Protein AF-A0AAW2DCY4-F1 (afdb_monomer)

Radius of gyration: 12.54 Å; Cα contacts (8 Å, |Δi|>4): 41; chains: 1; bounding box: 33×19×32 Å

InterPro domains:
  IPR007330 MIT domain [PF04212] (8-55)
  IPR036181 MIT domain superfamily [SSF116846] (2-55)

Organism: NCBI:txid425828

Mean predicted aligned error: 7.15 Å

Nearest PDB structures (foldseek):
  4niq-assembly2_B  TM=9.517E-01  e=1.537E-02  Saccharomyces cerevisiae S288C
  5fvk-assembly2_B  TM=9.197E-01  e=1.746E-02  Saccharomyces cerevisiae
  5fvl-assembly2_B  TM=9.215E-01  e=2.561E-02  Saccharomyces cerevisiae
  4a5x-assembly2_B  TM=9.460E-01  e=1.255E+00  Homo sapiens
  4zey-assembly1_A  TM=9.016E-01  e=2.090E+00  Homo sapiens

Foldseek 3Di:
DPPVLVVVLVVLVVVLVVCVVVVNVVVSVVSNVSSVVSLVVVLVPDPDVVVNVVSD

Sequence (56 aa):
MYSNFKEHAIEYVKQVVQEDDVGNYSNAFPLYMNALEYFRAHLKYEKNPKNKEAIT

Structure (mmCIF, N/CA/C/O backbone):
data_AF-A0AAW2DCY4-F1
#
_entry.id   AF-A0AAW2DCY4-F1
#
loop_
_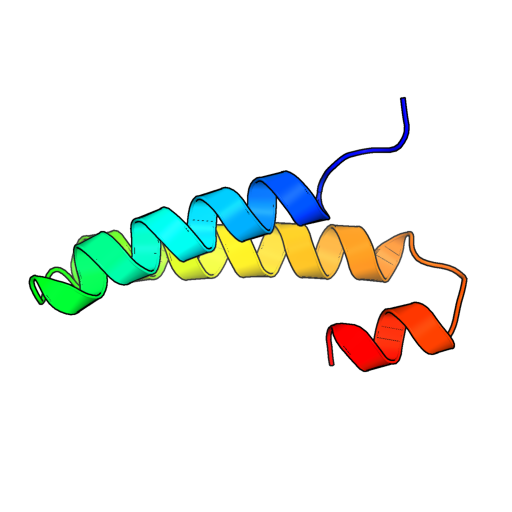atom_site.group_PDB
_atom_site.id
_atom_site.type_symbol
_atom_site.label_atom_id
_atom_site.label_alt_id
_atom_site.label_comp_id
_atom_site.label_asym_id
_atom_site.label_entity_id
_atom_site.label_seq_id
_atom_site.pdbx_PDB_ins_code
_atom_site.Cartn_x
_atom_site.Cartn_y
_atom_site.Cartn_z
_atom_site.occupancy
_atom_site.B_iso_or_equiv
_atom_site.auth_seq_id
_atom_site.auth_comp_id
_atom_site.auth_asym_id
_atom_site.auth_atom_id
_atom_site.pdbx_PDB_model_num
ATOM 1 N N . MET A 1 1 ? 22.835 3.188 -5.323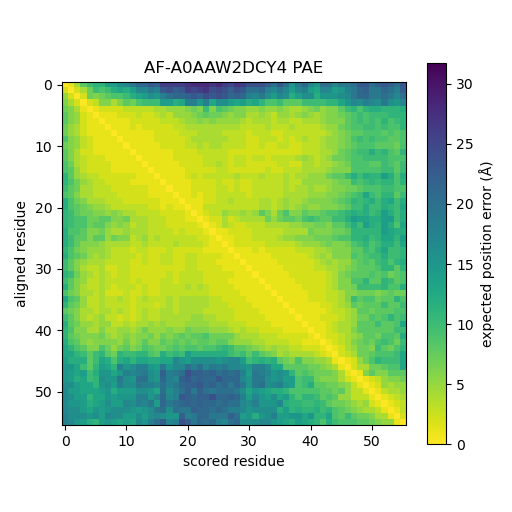 1.00 46.50 1 MET A N 1
ATOM 2 C CA . MET A 1 1 ? 21.626 3.492 -4.530 1.00 46.50 1 MET A CA 1
ATOM 3 C C . MET A 1 1 ? 20.419 3.204 -5.407 1.00 46.50 1 MET A C 1
ATOM 5 O O . MET A 1 1 ? 19.959 4.089 -6.113 1.00 46.50 1 MET A O 1
ATOM 9 N N . TYR A 1 2 ? 19.991 1.941 -5.482 1.00 47.34 2 TYR A N 1
ATOM 10 C CA . TYR A 1 2 ? 18.742 1.611 -6.171 1.00 47.34 2 TYR A CA 1
ATOM 11 C C . TYR A 1 2 ? 17.611 2.142 -5.295 1.00 47.34 2 TYR A C 1
ATOM 13 O O . TYR A 1 2 ? 17.530 1.780 -4.125 1.00 47.34 2 TYR A O 1
ATOM 21 N N . SER A 1 3 ? 16.833 3.084 -5.822 1.00 56.69 3 SER A N 1
ATOM 22 C CA . SER A 1 3 ? 15.758 3.739 -5.090 1.00 56.69 3 SER A CA 1
ATOM 23 C C . SER A 1 3 ? 14.807 2.707 -4.494 1.00 56.69 3 SER A C 1
ATOM 25 O O . SER A 1 3 ? 14.082 2.028 -5.221 1.00 56.69 3 SER A O 1
ATOM 27 N N . ASN A 1 4 ? 14.798 2.609 -3.167 1.00 73.38 4 ASN A N 1
ATOM 28 C CA . ASN A 1 4 ? 14.009 1.644 -2.405 1.00 73.38 4 ASN A CA 1
ATOM 29 C C . ASN A 1 4 ? 12.527 2.052 -2.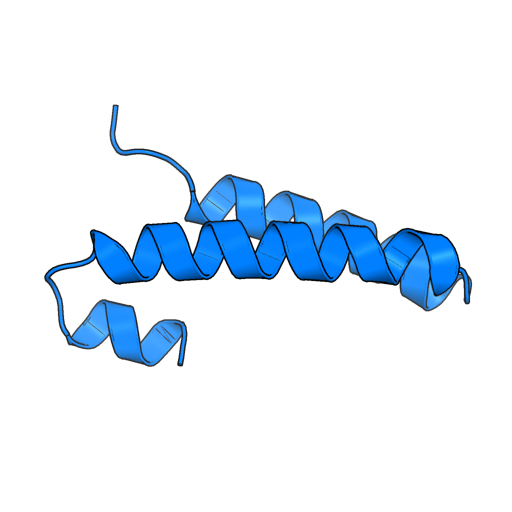298 1.00 73.38 4 ASN A C 1
ATOM 31 O O . ASN A 1 4 ? 11.899 1.946 -1.249 1.00 73.38 4 ASN A O 1
ATOM 35 N N . PHE A 1 5 ? 11.948 2.521 -3.409 1.00 73.25 5 PHE A N 1
ATOM 36 C CA . PHE A 1 5 ? 10.549 2.944 -3.487 1.00 73.25 5 PHE A CA 1
ATOM 37 C C . PHE A 1 5 ? 9.593 1.819 -3.072 1.00 73.25 5 PHE A C 1
ATOM 39 O O . PHE A 1 5 ? 8.594 2.079 -2.409 1.00 73.25 5 PHE A O 1
ATOM 46 N N . LYS A 1 6 ? 9.933 0.564 -3.397 1.00 74.19 6 LYS A N 1
ATOM 47 C CA . LYS A 1 6 ? 9.179 -0.618 -2.966 1.00 74.19 6 LYS A CA 1
ATOM 48 C C . LYS A 1 6 ? 9.203 -0.806 -1.446 1.00 74.19 6 LYS A C 1
ATOM 50 O O . LYS A 1 6 ? 8.165 -1.096 -0.867 1.00 74.19 6 LYS A O 1
ATOM 55 N N . GLU A 1 7 ? 10.357 -0.648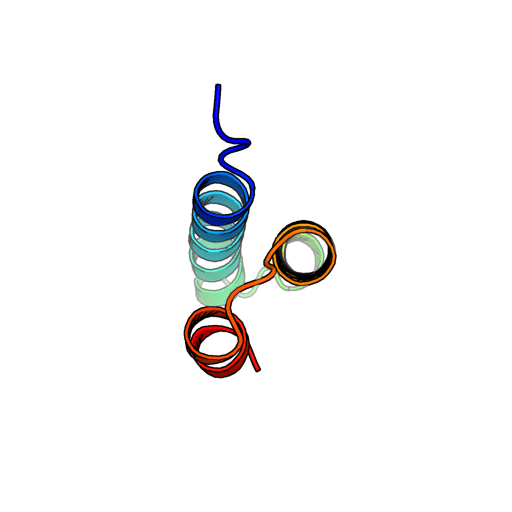 -0.798 1.00 81.88 7 GLU A N 1
ATOM 56 C CA . GLU A 1 7 ? 10.456 -0.779 0.663 1.00 81.88 7 GLU A CA 1
ATOM 57 C C . GLU A 1 7 ? 9.678 0.324 1.380 1.00 81.88 7 GLU A C 1
ATOM 59 O O . GLU A 1 7 ? 8.912 0.023 2.290 1.00 81.88 7 GLU A O 1
ATOM 64 N N . HIS A 1 8 ? 9.785 1.573 0.916 1.00 82.69 8 HIS A N 1
ATOM 65 C CA . HIS A 1 8 ? 9.007 2.679 1.484 1.00 82.69 8 HIS A CA 1
ATOM 66 C C . HIS A 1 8 ? 7.501 2.452 1.308 1.00 82.69 8 HIS A C 1
ATOM 68 O O . HIS A 1 8 ? 6.731 2.646 2.243 1.00 82.69 8 HIS A O 1
ATOM 74 N N . ALA A 1 9 ? 7.067 1.962 0.142 1.00 83.50 9 ALA A N 1
ATOM 75 C CA . ALA A 1 9 ? 5.667 1.609 -0.074 1.00 83.50 9 ALA A CA 1
ATOM 76 C C . ALA A 1 9 ? 5.187 0.507 0.892 1.00 83.50 9 ALA A C 1
ATOM 78 O O . ALA A 1 9 ? 4.083 0.597 1.423 1.00 83.50 9 ALA A O 1
ATOM 79 N N . ILE A 1 10 ? 6.022 -0.502 1.171 1.00 85.56 10 ILE A N 1
ATOM 80 C CA . ILE A 1 10 ? 5.713 -1.561 2.146 1.00 85.56 10 ILE A CA 1
ATOM 81 C C . ILE A 1 10 ? 5.595 -0.995 3.568 1.00 85.56 10 ILE A C 1
ATOM 83 O O . ILE A 1 10 ? 4.719 -1.423 4.318 1.00 85.56 10 ILE A O 1
ATOM 87 N N . GLU A 1 11 ? 6.443 -0.041 3.954 1.00 89.00 11 GLU A N 1
ATOM 88 C CA . GLU A 1 11 ? 6.345 0.624 5.259 1.00 89.00 11 GLU A CA 1
ATOM 89 C C . GLU A 1 11 ? 5.040 1.406 5.408 1.00 89.00 11 GLU A C 1
ATOM 91 O O . GLU A 1 11 ? 4.371 1.270 6.434 1.00 89.00 11 GLU A O 1
ATOM 96 N N . TYR A 1 12 ? 4.630 2.146 4.374 1.00 87.25 12 TYR A N 1
ATOM 97 C CA . TYR A 1 12 ? 3.337 2.828 4.379 1.00 87.25 12 TYR A CA 1
ATOM 98 C C . TYR A 1 12 ? 2.178 1.838 4.499 1.00 87.25 12 TYR A C 1
ATOM 100 O O . TYR A 1 12 ? 1.313 2.032 5.345 1.00 87.25 12 TYR A O 1
ATOM 108 N N . VAL A 1 13 ? 2.182 0.735 3.741 1.00 88.69 13 VAL A N 1
ATOM 109 C CA . VAL A 1 13 ? 1.126 -0.292 3.835 1.00 88.69 13 VAL A CA 1
ATOM 110 C C . VAL A 1 13 ? 1.062 -0.918 5.232 1.00 88.69 13 VAL A C 1
ATOM 112 O O . VAL A 1 13 ? -0.027 -1.169 5.736 1.00 88.69 13 VAL A O 1
ATOM 115 N N . LYS A 1 14 ? 2.200 -1.136 5.901 1.00 90.56 14 LYS A N 1
ATOM 116 C CA . LYS A 1 14 ? 2.199 -1.642 7.285 1.00 90.56 14 LYS A CA 1
ATOM 117 C C . LYS A 1 14 ? 1.529 -0.671 8.258 1.00 90.56 14 LYS A C 1
ATOM 119 O O . LYS A 1 14 ? 0.775 -1.121 9.113 1.00 90.56 14 LYS A O 1
ATOM 124 N N . GLN A 1 15 ? 1.785 0.631 8.124 1.00 89.00 15 GLN A N 1
ATOM 125 C CA . GLN A 1 15 ? 1.144 1.658 8.956 1.00 89.00 15 GLN A CA 1
ATOM 126 C C . GLN A 1 15 ? -0.351 1.758 8.658 1.00 89.00 15 GLN A C 1
ATOM 128 O O . GLN A 1 15 ? -1.164 1.827 9.571 1.00 89.00 15 GLN A O 1
ATOM 133 N N . VAL A 1 16 ? -0.718 1.684 7.380 1.00 90.12 16 VAL A N 1
ATOM 134 C CA . VAL A 1 16 ? -2.113 1.646 6.948 1.00 90.12 16 VAL A CA 1
ATOM 135 C C . VAL A 1 16 ? -2.865 0.498 7.608 1.00 90.12 16 VAL A C 1
ATOM 137 O O . VAL A 1 16 ? -3.918 0.740 8.170 1.00 90.12 16 VAL A O 1
ATOM 140 N N . VAL A 1 17 ? -2.325 -0.726 7.578 1.00 90.12 17 VAL A N 1
ATOM 141 C CA . VAL A 1 17 ? -2.984 -1.898 8.181 1.00 90.12 17 VAL A CA 1
ATOM 142 C C . VAL A 1 17 ? -3.195 -1.705 9.683 1.00 90.12 17 VAL A C 1
ATOM 144 O O . VAL A 1 17 ? -4.226 -2.111 10.199 1.00 90.12 17 VAL A O 1
ATOM 147 N N . GLN A 1 18 ? -2.257 -1.057 10.380 1.00 91.56 18 GLN A N 1
ATOM 148 C CA . GLN A 1 18 ? -2.418 -0.747 11.804 1.00 91.56 18 GLN A CA 1
ATOM 149 C C . GLN A 1 18 ? -3.544 0.263 12.054 1.00 91.56 18 GLN A C 1
ATOM 151 O O . GLN A 1 18 ? -4.331 0.064 12.972 1.00 91.56 18 GLN A O 1
ATOM 156 N N . GLU A 1 19 ? -3.630 1.322 11.246 1.00 87.69 19 GLU A N 1
ATOM 157 C CA . GLU A 1 19 ? -4.692 2.334 11.346 1.00 87.69 19 GLU A CA 1
ATOM 158 C C . GLU A 1 19 ? -6.062 1.784 10.903 1.00 87.69 19 GLU A C 1
ATOM 160 O O . GLU A 1 19 ? -7.087 2.134 11.483 1.00 87.69 19 GLU A O 1
ATOM 165 N N . ASP A 1 20 ? -6.090 0.901 9.905 1.00 87.94 20 ASP A N 1
ATOM 166 C CA . ASP A 1 20 ? -7.299 0.265 9.371 1.00 87.94 20 ASP A CA 1
ATOM 167 C C . ASP A 1 20 ? -7.892 -0.747 10.366 1.00 87.94 20 ASP A C 1
ATOM 169 O O . ASP A 1 20 ? -9.097 -0.741 10.611 1.00 87.94 20 ASP A O 1
ATOM 173 N N . ASP A 1 21 ? -7.043 -1.542 11.030 1.00 91.12 21 ASP A N 1
ATOM 174 C CA . ASP A 1 21 ? -7.453 -2.525 12.048 1.00 91.12 21 ASP A CA 1
ATOM 175 C C . ASP A 1 21 ? -8.097 -1.860 13.280 1.00 91.12 21 ASP A C 1
ATOM 177 O O . ASP A 1 21 ? -9.024 -2.402 13.882 1.00 91.12 21 ASP A O 1
ATOM 181 N N . VAL A 1 22 ? -7.679 -0.632 13.618 1.00 92.44 22 VAL A N 1
ATOM 182 C CA . VAL A 1 22 ? -8.306 0.178 14.681 1.00 92.44 22 VAL A CA 1
ATOM 183 C C . VAL A 1 22 ? -9.484 1.034 14.185 1.00 92.44 22 VAL A C 1
ATOM 185 O O . VAL A 1 22 ? -10.063 1.793 14.964 1.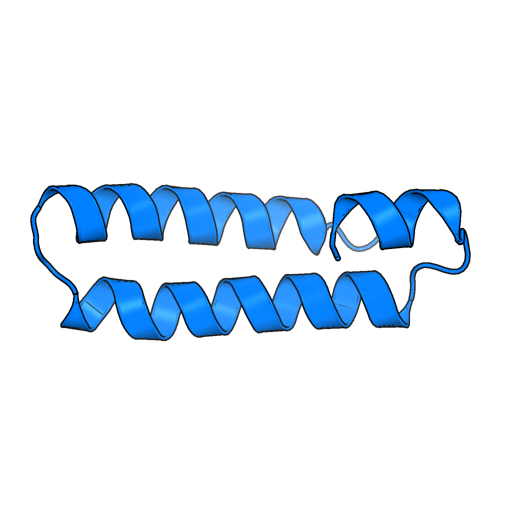00 92.44 22 VAL A O 1
ATOM 188 N N . GLY A 1 23 ? -9.864 0.919 12.907 1.00 89.62 23 GLY A N 1
ATOM 189 C CA . GLY A 1 23 ? -10.987 1.637 12.295 1.00 89.62 23 GLY A CA 1
ATOM 190 C C . GLY A 1 23 ? -10.721 3.119 12.009 1.00 89.62 23 GLY A C 1
ATOM 191 O O . GLY A 1 23 ? -11.661 3.895 11.817 1.00 89.62 23 GLY A O 1
ATOM 192 N N . ASN A 1 24 ? -9.455 3.541 11.983 1.00 90.31 24 ASN A N 1
ATOM 193 C CA . ASN A 1 24 ? -9.046 4.920 11.741 1.00 90.31 24 ASN A CA 1
ATOM 194 C C . ASN A 1 24 ? -8.842 5.207 10.244 1.00 90.31 24 ASN A C 1
ATOM 196 O O . ASN A 1 24 ? -7.769 5.600 9.774 1.00 90.31 24 ASN A O 1
ATOM 200 N N . TYR A 1 25 ? -9.919 5.046 9.477 1.00 85.56 25 TYR A N 1
ATOM 201 C CA . TYR A 1 25 ? -9.905 5.188 8.018 1.00 85.56 25 TYR A CA 1
ATOM 202 C C . TYR A 1 25 ? -9.463 6.581 7.541 1.00 85.56 25 TYR A C 1
ATOM 204 O O . TYR A 1 25 ? -8.861 6.711 6.475 1.00 85.56 25 TYR A O 1
ATOM 212 N N . SER A 1 26 ? -9.717 7.625 8.337 1.00 88.44 26 SER A N 1
ATOM 213 C CA . SER A 1 26 ? -9.306 9.003 8.036 1.00 88.44 26 SER A CA 1
ATOM 214 C C . SER A 1 26 ? -7.787 9.157 7.944 1.00 88.44 26 SER A C 1
ATOM 216 O O . SER A 1 26 ? -7.305 9.926 7.114 1.00 88.44 26 SER A O 1
ATOM 218 N N . ASN A 1 27 ? -7.041 8.406 8.760 1.00 86.12 27 ASN A N 1
ATOM 219 C CA . ASN A 1 27 ? -5.579 8.389 8.731 1.00 86.12 27 ASN A CA 1
ATOM 220 C C . ASN A 1 27 ? -5.037 7.311 7.783 1.00 86.12 27 ASN A C 1
ATOM 222 O O . ASN A 1 27 ? -4.023 7.533 7.123 1.00 86.12 27 ASN A O 1
ATOM 226 N N . ALA A 1 28 ? -5.735 6.180 7.644 1.00 86.06 28 ALA A N 1
ATOM 227 C CA . ALA A 1 28 ? -5.363 5.120 6.708 1.00 86.06 28 ALA A CA 1
ATOM 228 C C . ALA A 1 28 ? -5.435 5.582 5.237 1.00 86.06 28 ALA A C 1
ATOM 230 O O . ALA A 1 28 ? -4.556 5.267 4.436 1.00 86.06 28 ALA A O 1
ATOM 231 N N . PHE A 1 29 ? -6.446 6.376 4.870 1.00 85.88 29 PHE A N 1
ATOM 232 C CA . PHE A 1 29 ? -6.668 6.834 3.494 1.00 85.88 29 PHE A CA 1
ATOM 233 C C . PHE A 1 29 ? -5.490 7.617 2.870 1.00 85.88 29 PHE A C 1
ATOM 235 O O . PHE A 1 29 ? -5.030 7.231 1.790 1.00 85.88 29 PHE A O 1
ATOM 242 N N . PRO A 1 30 ? -4.946 8.684 3.492 1.00 89.81 30 PRO A N 1
ATOM 243 C CA . PRO A 1 30 ? -3.789 9.386 2.936 1.00 89.81 30 PRO A CA 1
ATOM 244 C C . PRO A 1 30 ? -2.538 8.496 2.877 1.00 89.81 30 PRO A C 1
ATOM 246 O O . PRO A 1 30 ? -1.748 8.611 1.940 1.00 89.81 30 PRO A O 1
ATOM 249 N N . LEU A 1 31 ? -2.374 7.563 3.818 1.00 87.62 31 LEU A N 1
ATOM 250 C CA . LEU A 1 31 ? -1.259 6.616 3.807 1.00 87.62 31 LEU A CA 1
ATOM 251 C C . LEU A 1 31 ? -1.374 5.597 2.652 1.00 87.62 31 LEU A C 1
ATOM 253 O O . LEU A 1 31 ? -0.365 5.296 2.010 1.00 87.62 31 LEU A O 1
ATOM 257 N N . TYR A 1 32 ? -2.587 5.143 2.309 1.00 86.81 32 TYR A N 1
ATOM 258 C CA . TYR A 1 32 ? -2.841 4.344 1.100 1.00 86.81 32 TYR A CA 1
ATOM 259 C C . TYR A 1 32 ? -2.455 5.103 -0.174 1.00 86.81 32 TYR A C 1
ATOM 261 O O . TYR A 1 32 ? -1.821 4.533 -1.065 1.00 86.81 32 TYR A O 1
ATOM 269 N N . MET A 1 33 ? -2.814 6.387 -0.267 1.00 89.31 33 MET A N 1
ATOM 270 C CA . MET A 1 33 ? -2.473 7.212 -1.432 1.00 89.31 33 MET A CA 1
ATOM 271 C C . MET A 1 33 ? -0.958 7.370 -1.585 1.00 89.31 33 MET A C 1
ATOM 273 O O . MET A 1 33 ? -0.441 7.194 -2.690 1.00 89.31 33 MET A O 1
ATOM 277 N N . ASN A 1 34 ? -0.245 7.596 -0.478 1.00 87.75 34 ASN A N 1
ATOM 278 C CA . ASN A 1 34 ? 1.216 7.659 -0.479 1.00 87.75 34 ASN A CA 1
ATOM 279 C C . ASN A 1 34 ? 1.824 6.330 -0.951 1.00 87.75 34 ASN A C 1
ATOM 281 O O . ASN A 1 34 ? 2.642 6.322 -1.869 1.00 87.75 34 ASN A O 1
ATOM 285 N N . ALA A 1 35 ? 1.385 5.192 -0.400 1.00 87.00 35 ALA A N 1
ATOM 286 C CA . ALA A 1 35 ? 1.876 3.877 -0.817 1.00 87.00 35 ALA A CA 1
ATOM 287 C C . ALA A 1 35 ? 1.682 3.632 -2.326 1.00 87.00 35 ALA A C 1
ATOM 289 O O . ALA A 1 35 ? 2.603 3.180 -3.012 1.00 87.00 35 ALA A O 1
ATOM 290 N N . LEU A 1 36 ? 0.509 3.983 -2.864 1.00 86.25 36 LEU A N 1
ATOM 291 C CA . LEU A 1 36 ? 0.204 3.861 -4.291 1.00 86.25 36 LEU A CA 1
ATOM 292 C C . LEU A 1 36 ? 1.091 4.753 -5.164 1.00 86.25 36 LEU A C 1
ATOM 294 O O . LEU A 1 36 ? 1.497 4.333 -6.250 1.00 86.25 36 LEU A O 1
ATOM 298 N N . GLU A 1 37 ? 1.415 5.963 -4.714 1.00 86.56 37 GLU A N 1
ATOM 299 C CA . GLU A 1 37 ? 2.319 6.859 -5.436 1.00 86.56 37 GLU A CA 1
ATOM 300 C C . GLU A 1 37 ? 3.736 6.274 -5.522 1.00 86.56 37 GLU A C 1
ATOM 302 O O . GLU A 1 37 ? 4.328 6.240 -6.606 1.00 86.56 37 GLU A O 1
ATOM 307 N N . TYR A 1 38 ? 4.237 5.701 -4.424 1.00 81.62 38 TYR A N 1
ATOM 308 C CA . TYR A 1 38 ? 5.526 5.007 -4.404 1.00 81.62 38 TYR A CA 1
ATOM 309 C C . TYR A 1 38 ? 5.540 3.756 -5.298 1.00 81.62 38 TYR A C 1
ATOM 311 O O . TYR A 1 38 ? 6.511 3.540 -6.031 1.00 81.62 38 TYR A O 1
ATOM 319 N N . PHE A 1 39 ? 4.460 2.964 -5.327 1.00 79.38 39 PHE A N 1
ATOM 320 C CA . PHE A 1 39 ? 4.344 1.825 -6.247 1.00 79.38 39 PHE A CA 1
ATOM 321 C C . PHE A 1 39 ? 4.279 2.259 -7.715 1.00 79.38 39 PHE A C 1
ATOM 323 O O . PHE A 1 39 ? 4.944 1.664 -8.567 1.00 79.38 39 PHE A O 1
ATOM 330 N N . ARG A 1 40 ? 3.550 3.337 -8.027 1.00 81.56 40 ARG A N 1
ATOM 331 C CA . ARG A 1 40 ? 3.514 3.921 -9.378 1.00 81.56 40 ARG A CA 1
ATOM 332 C C . ARG A 1 40 ? 4.881 4.439 -9.811 1.00 81.56 40 ARG A C 1
ATOM 334 O O . ARG A 1 40 ? 5.284 4.212 -10.953 1.00 81.56 40 ARG A O 1
ATOM 341 N N . ALA A 1 41 ? 5.612 5.101 -8.914 1.00 79.81 41 ALA A N 1
ATOM 342 C CA . ALA A 1 41 ? 6.977 5.540 -9.176 1.00 79.81 41 ALA A CA 1
ATOM 343 C C . ALA A 1 41 ? 7.897 4.342 -9.453 1.00 79.81 41 ALA A C 1
ATOM 345 O O . ALA A 1 41 ? 8.637 4.358 -10.436 1.00 79.81 41 ALA A O 1
ATOM 346 N N . HIS A 1 42 ? 7.797 3.272 -8.659 1.00 73.31 42 HIS A N 1
ATOM 347 C CA . HIS A 1 42 ? 8.554 2.042 -8.883 1.00 73.31 42 HIS A CA 1
ATOM 348 C C . HIS A 1 42 ? 8.246 1.424 -10.260 1.00 73.31 42 HIS A C 1
ATOM 350 O O . HIS A 1 42 ? 9.169 1.170 -11.032 1.00 73.31 42 HIS A O 1
ATOM 356 N N . LEU A 1 43 ? 6.967 1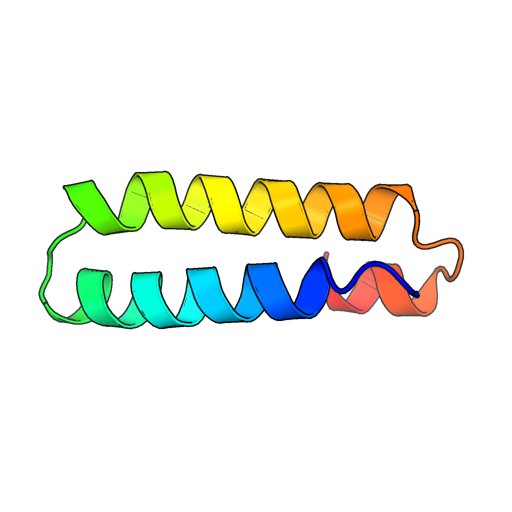.307 -10.633 1.00 71.50 43 LEU A N 1
ATOM 357 C CA . LEU A 1 43 ? 6.525 0.805 -11.942 1.00 71.50 43 LEU A CA 1
ATOM 358 C C . LEU A 1 43 ? 6.990 1.655 -13.133 1.00 71.50 43 LEU A C 1
ATOM 360 O O . LEU A 1 43 ? 7.245 1.119 -14.215 1.00 71.50 43 LEU A O 1
ATOM 364 N N . LYS A 1 44 ? 7.103 2.978 -12.954 1.00 72.94 44 LYS A N 1
ATOM 365 C CA . LYS A 1 44 ? 7.565 3.907 -13.996 1.00 72.94 44 LYS A CA 1
ATOM 366 C C . LYS A 1 44 ? 9.027 3.665 -14.378 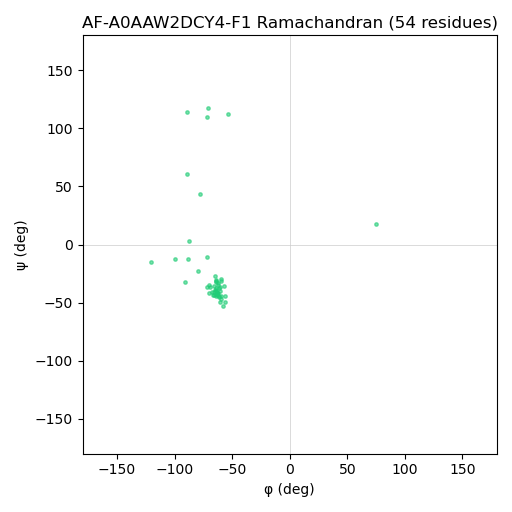1.00 72.94 44 LYS A C 1
ATOM 368 O O . LYS A 1 44 ? 9.381 3.821 -15.546 1.00 72.94 44 LYS A O 1
ATOM 373 N N . TYR A 1 45 ? 9.865 3.290 -13.412 1.00 68.44 45 TYR A N 1
ATOM 374 C CA . TYR A 1 45 ? 11.296 3.051 -13.628 1.00 68.44 45 TYR A CA 1
ATOM 375 C C . TYR A 1 45 ? 11.653 1.566 -13.786 1.00 68.44 45 TYR A C 1
ATOM 377 O O . TYR A 1 45 ? 12.748 1.252 -14.256 1.00 68.44 45 TYR A O 1
ATOM 385 N N . GLU A 1 46 ? 10.733 0.655 -13.463 1.00 65.56 46 GLU A N 1
ATOM 386 C CA . GLU A 1 46 ? 10.900 -0.781 -13.665 1.00 65.56 46 GLU A CA 1
ATOM 387 C C . GLU A 1 46 ? 10.817 -1.123 -15.161 1.00 65.56 46 GLU A C 1
ATOM 389 O O . GLU A 1 46 ? 9.768 -1.024 -15.799 1.00 65.56 46 GLU A O 1
ATOM 394 N N . LYS A 1 47 ? 11.948 -1.509 -15.760 1.00 64.19 47 LYS A N 1
ATOM 395 C CA . LYS A 1 47 ? 12.024 -1.884 -17.184 1.00 64.19 47 LYS A CA 1
ATOM 396 C C . LYS A 1 47 ? 11.748 -3.367 -17.422 1.00 64.19 47 LYS A C 1
ATOM 398 O O . L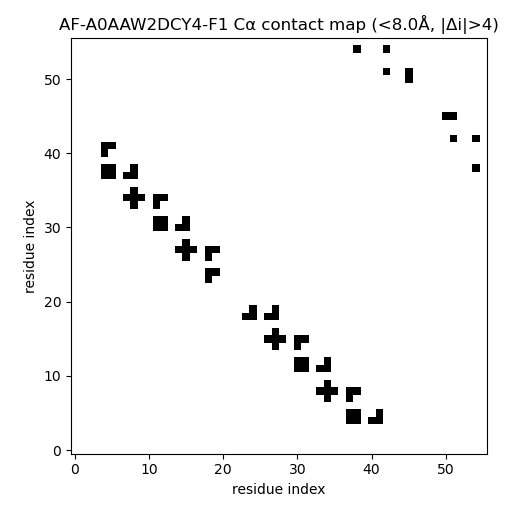YS A 1 47 ? 11.549 -3.759 -18.569 1.00 64.19 47 LYS A O 1
ATOM 403 N N . ASN A 1 48 ? 11.735 -4.183 -16.367 1.00 64.38 48 ASN A N 1
ATOM 404 C CA . ASN A 1 48 ? 11.548 -5.619 -16.480 1.00 64.38 48 ASN A CA 1
ATOM 405 C C . ASN A 1 48 ? 10.048 -5.973 -16.420 1.00 64.38 48 ASN A C 1
ATOM 407 O O . ASN A 1 48 ? 9.422 -5.779 -15.377 1.00 64.38 48 ASN A O 1
ATOM 411 N N . PRO A 1 49 ? 9.440 -6.490 -17.503 1.00 62.41 49 PRO A N 1
ATOM 412 C CA . PRO A 1 49 ? 8.001 -6.756 -17.552 1.00 62.41 49 PRO A CA 1
ATOM 413 C C . PRO A 1 49 ? 7.524 -7.753 -16.484 1.00 62.41 49 PRO A C 1
ATOM 415 O O . PRO A 1 49 ? 6.440 -7.569 -15.943 1.00 62.41 49 PRO A O 1
ATOM 418 N N . LYS A 1 50 ? 8.358 -8.725 -16.081 1.00 64.44 50 LYS A N 1
ATOM 419 C CA . LYS A 1 50 ? 8.028 -9.677 -15.000 1.00 64.44 50 LYS A CA 1
ATOM 420 C C . LYS A 1 50 ? 7.861 -9.016 -13.628 1.00 64.44 50 LYS A C 1
ATOM 422 O O . LYS A 1 50 ? 7.076 -9.475 -12.810 1.00 64.44 50 LYS A O 1
ATOM 427 N N . ASN A 1 51 ? 8.588 -7.929 -13.373 1.00 60.19 51 ASN A N 1
ATOM 428 C CA . ASN A 1 51 ? 8.480 -7.190 -12.115 1.00 60.19 51 ASN A CA 1
ATOM 429 C C . ASN A 1 51 ? 7.251 -6.267 -12.100 1.00 60.19 51 ASN A C 1
ATOM 431 O O . ASN A 1 51 ? 6.756 -5.937 -11.026 1.00 60.19 51 ASN A O 1
ATOM 435 N N . LYS A 1 52 ? 6.732 -5.881 -13.276 1.00 57.72 52 LYS A N 1
ATOM 436 C CA . LYS A 1 52 ? 5.492 -5.098 -13.390 1.00 57.72 52 LYS A CA 1
ATOM 437 C C . LYS A 1 52 ? 4.246 -5.915 -13.051 1.00 57.72 52 LYS A C 1
ATOM 439 O O . LYS A 1 52 ? 3.339 -5.374 -12.425 1.00 57.72 52 LYS A O 1
ATOM 444 N N . GLU A 1 53 ? 4.225 -7.197 -13.416 1.00 61.62 53 GLU A N 1
ATOM 445 C CA . GLU A 1 53 ? 3.130 -8.122 -13.071 1.00 61.62 53 GLU A CA 1
ATOM 446 C C . GLU A 1 53 ? 3.014 -8.370 -11.564 1.00 61.62 53 GLU A C 1
ATOM 448 O O . GLU A 1 53 ? 1.928 -8.618 -11.072 1.00 61.62 53 GLU A O 1
ATOM 453 N N . ALA A 1 54 ? 4.101 -8.258 -10.795 1.00 62.34 54 ALA A N 1
ATOM 454 C CA . ALA A 1 54 ? 4.033 -8.431 -9.342 1.00 62.34 54 ALA A CA 1
ATOM 455 C C . ALA A 1 54 ? 3.336 -7.263 -8.608 1.00 62.34 54 ALA A C 1
ATOM 457 O O . ALA A 1 54 ? 3.111 -7.355 -7.403 1.00 62.34 54 ALA A O 1
ATOM 458 N N . ILE A 1 55 ? 3.072 -6.148 -9.301 1.00 59.28 55 ILE A N 1
ATOM 459 C CA . ILE A 1 55 ? 2.532 -4.903 -8.728 1.00 59.28 55 ILE A CA 1
ATOM 460 C C . ILE A 1 55 ? 1.178 -4.523 -9.374 1.00 59.28 55 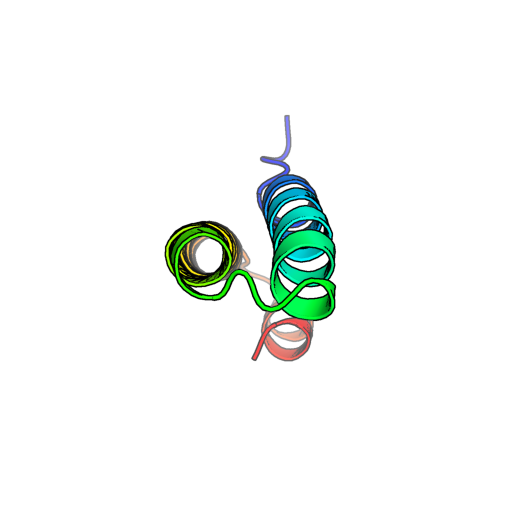ILE A C 1
ATOM 462 O O . ILE A 1 55 ? 0.478 -3.672 -8.830 1.00 59.28 55 ILE A O 1
ATOM 466 N N . THR A 1 56 ? 0.809 -5.128 -10.513 1.00 54.88 56 THR A N 1
ATOM 467 C CA . THR A 1 56 ? -0.474 -4.906 -11.219 1.00 54.88 56 THR A CA 1
ATOM 468 C C . THR A 1 56 ? -1.450 -6.021 -10.885 1.00 54.88 56 THR A C 1
ATOM 470 O O . THR A 1 56 ? -2.628 -5.700 -10.623 1.00 54.88 56 THR A O 1
#

Solvent-accessible surface area (backbone atoms only — not comparable to full-atom values): 3160 Å² total; per-residue (Å²): 133,80,80,58,35,61,59,55,20,51,54,31,48,55,52,22,53,57,32,45,75,74,67,38,51,82,64,17,50,62,33,50,53,51,21,51,50,28,47,50,54,41,55,73,71,52,82,52,70,76,65,46,63,79,78,108

Secondary structure (DSSP, 8-state):
----HHHHHHHHHHHHHHHHHTT-HHHHHHHHHHHHHHHHHHHHH---HHHHHTT-

pLDDT: mean 78.2, std 12.62, range [46.5, 92.44]